Protein AF-W1WRI6-F1 (afdb_monomer_lite)

Sequence (90 aa):
MNSNPLFDYIYSNKESINHCYFIIPTEEFEEEAKKKAQYYYGSIQKFMYELQRYDIEPFLMSYDKLIDFCKKQAIDKVVVAGDIMSYHHE

InterPro domains:
  IPR036155 Cryptochrome/photolyase, N-terminal domain superfamily [SSF52425] (3-89)

Radius of gyration: 15.08 Å; chains: 1; bounding box: 38×30×35 Å

pLDDT: mean 84.93, std 14.1, range [37.56, 96.0]

Secondary structure (DSSP, 8-state):
-TT-HHHHHHHHHGGG-S----EEEE----GGGHHHHHHHHHHHHHHHHHHHTTT--PEEEEHHHHHHHHHHTT------PPPGGGG---

Foldseek 3Di:
DPPDVVVVVCVVCVVVDPDDAAADADDDDDPVCVVVVVVRVVVVVVVCVVCVVVVDDHHYYHPVCPVVVCVVVVPPDDDDPDDPVPPPPD

Structure (mmCIF, N/CA/C/O backbone):
data_AF-W1WRI6-F1
#
_entry.id   AF-W1WRI6-F1
#
loop_
_atom_site.group_PDB
_atom_site.id
_atom_site.type_symbol
_atom_site.label_atom_id
_atom_site.label_alt_id
_atom_site.label_comp_id
_atom_site.label_asym_id
_atom_site.label_entity_id
_atom_site.label_seq_id
_atom_site.pdbx_PDB_ins_code
_atom_site.Cartn_x
_atom_site.Cartn_y
_atom_site.Cartn_z
_atom_site.occupancy
_atom_site.B_iso_or_equiv
_atom_site.auth_seq_id
_atom_site.auth_comp_id
_atom_site.auth_asym_id
_atom_site.auth_atom_id
_atom_site.pdbx_PDB_model_num
ATOM 1 N N . MET A 1 1 ? -12.316 -3.326 -8.647 1.00 57.66 1 MET A N 1
ATOM 2 C CA . MET A 1 1 ? -12.293 -3.736 -7.226 1.00 57.66 1 MET A CA 1
ATOM 3 C C . MET A 1 1 ? -12.976 -5.066 -6.947 1.00 57.66 1 MET A C 1
ATOM 5 O O . MET A 1 1 ? -12.679 -5.631 -5.905 1.00 57.66 1 MET A O 1
ATOM 9 N N . ASN A 1 2 ? -13.847 -5.577 -7.828 1.00 51.97 2 ASN A N 1
ATOM 10 C CA . ASN A 1 2 ? -14.488 -6.876 -7.608 1.00 51.97 2 ASN A CA 1
ATOM 11 C C . ASN A 1 2 ? -13.437 -7.966 -7.335 1.00 51.97 2 ASN A C 1
ATOM 13 O O . ASN A 1 2 ? -12.521 -8.143 -8.138 1.00 51.97 2 ASN A O 1
ATOM 17 N N . SER A 1 3 ? -13.592 -8.643 -6.193 1.00 71.44 3 SER A N 1
ATOM 18 C CA . SER A 1 3 ? -12.786 -9.784 -5.741 1.00 71.44 3 SER A CA 1
ATOM 19 C C . SER A 1 3 ? -11.345 -9.473 -5.305 1.00 71.44 3 SER A C 1
ATOM 21 O O . SER A 1 3 ? -10.470 -10.315 -5.488 1.00 71.44 3 SER A O 1
ATOM 23 N N . ASN A 1 4 ? -11.066 -8.294 -4.729 1.00 79.50 4 ASN A N 1
ATOM 24 C CA . ASN A 1 4 ? -9.806 -8.076 -4.004 1.00 79.50 4 ASN A CA 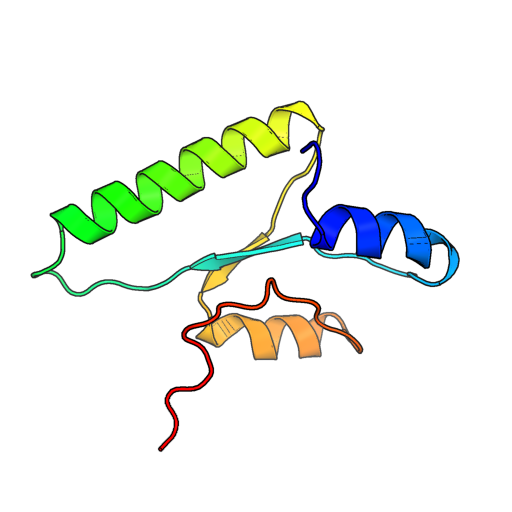1
ATOM 25 C C . ASN A 1 4 ? -9.960 -8.535 -2.536 1.00 79.50 4 ASN A C 1
ATOM 27 O O . ASN A 1 4 ? -10.649 -7.851 -1.772 1.00 79.50 4 ASN A O 1
ATOM 31 N N . PRO A 1 5 ? -9.267 -9.607 -2.104 1.00 85.56 5 PRO A N 1
ATOM 32 C CA . PRO A 1 5 ? -9.425 -10.158 -0.758 1.00 85.56 5 PRO A CA 1
ATOM 33 C C . PRO A 1 5 ? -9.071 -9.180 0.368 1.00 85.56 5 PRO A C 1
ATOM 35 O O . PRO A 1 5 ? -9.616 -9.292 1.464 1.00 85.56 5 PRO A O 1
ATOM 38 N N . LEU A 1 6 ? -8.180 -8.211 0.121 1.00 87.81 6 LEU A N 1
ATOM 39 C CA . LEU A 1 6 ? -7.853 -7.189 1.116 1.00 87.81 6 LEU A CA 1
ATOM 40 C C . LEU A 1 6 ? -9.034 -6.251 1.342 1.00 87.81 6 LEU A C 1
ATOM 42 O O . LEU A 1 6 ? -9.377 -5.974 2.487 1.00 87.81 6 LEU A O 1
ATOM 46 N N . PHE A 1 7 ? -9.690 -5.793 0.274 1.00 86.56 7 PHE A N 1
ATOM 47 C CA . PHE A 1 7 ? -10.866 -4.937 0.420 1.00 86.56 7 PHE A CA 1
ATOM 48 C C . PHE A 1 7 ? -12.037 -5.694 1.049 1.00 86.56 7 PHE A C 1
ATOM 50 O O . PHE A 1 7 ? -12.698 -5.143 1.929 1.00 86.56 7 PHE A O 1
ATOM 57 N N . ASP A 1 8 ? -12.230 -6.965 0.694 1.00 88.94 8 ASP A N 1
ATOM 58 C CA . ASP A 1 8 ? -13.252 -7.815 1.314 1.00 88.94 8 ASP A CA 1
ATOM 59 C C . ASP A 1 8 ? -12.987 -8.005 2.819 1.00 88.94 8 ASP A C 1
ATOM 61 O O . ASP A 1 8 ? -13.903 -7.895 3.642 1.00 88.94 8 ASP A O 1
ATOM 65 N N . TYR A 1 9 ? -11.721 -8.221 3.200 1.00 90.25 9 TYR A N 1
ATOM 66 C CA . TYR A 1 9 ? -11.301 -8.313 4.597 1.00 90.25 9 TYR A CA 1
ATOM 67 C C . TYR A 1 9 ? -11.594 -7.020 5.365 1.00 90.25 9 TYR A C 1
ATOM 69 O O . TYR A 1 9 ? -12.221 -7.061 6.426 1.00 90.25 9 TYR A O 1
ATOM 77 N N . ILE A 1 10 ? -11.180 -5.870 4.827 1.00 90.81 10 ILE A N 1
ATOM 78 C CA . ILE A 1 10 ? -11.405 -4.567 5.462 1.00 90.81 10 ILE A CA 1
ATOM 79 C C . ILE A 1 10 ? -12.905 -4.293 5.607 1.00 90.81 10 ILE A C 1
ATOM 81 O O . ILE A 1 10 ? -13.365 -3.957 6.696 1.00 90.81 10 ILE A O 1
ATOM 85 N N . TYR A 1 11 ? -13.694 -4.519 4.555 1.00 90.69 11 TYR A N 1
ATOM 86 C CA . TYR A 1 11 ? -15.139 -4.296 4.586 1.00 90.69 11 TYR A CA 1
ATOM 87 C C . TYR A 1 11 ? -15.859 -5.173 5.622 1.00 90.69 11 TYR A C 1
ATOM 89 O O . TYR A 1 11 ? -16.781 -4.708 6.303 1.00 90.69 11 TYR A O 1
ATOM 97 N N . SER A 1 12 ? -15.423 -6.427 5.764 1.00 93.19 12 SER A N 1
ATOM 98 C CA . SER A 1 12 ? -15.997 -7.389 6.714 1.00 93.19 12 SER A CA 1
ATOM 99 C C . SER A 1 12 ? -15.668 -7.063 8.172 1.00 93.19 12 SER A C 1
ATOM 101 O O . SER A 1 12 ? -16.422 -7.442 9.063 1.00 93.19 12 SER A O 1
ATOM 103 N N . ASN A 1 13 ? -14.570 -6.344 8.427 1.00 93.50 13 ASN A N 1
ATOM 104 C CA . ASN A 1 13 ? -14.100 -6.015 9.776 1.00 93.50 13 ASN A CA 1
ATOM 105 C C . ASN A 1 13 ? -14.264 -4.527 10.132 1.00 93.50 13 ASN A C 1
ATOM 107 O O . ASN A 1 13 ? -13.831 -4.120 11.208 1.00 93.50 13 ASN A O 1
ATOM 111 N N . LYS A 1 14 ? -14.891 -3.717 9.267 1.00 93.12 14 LYS A N 1
ATOM 112 C CA . LYS A 1 14 ? -14.941 -2.246 9.376 1.00 93.12 14 LYS A CA 1
ATOM 113 C C . LYS A 1 14 ? -15.381 -1.702 10.741 1.00 93.12 14 LYS A C 1
ATOM 115 O O . LYS A 1 14 ? -14.819 -0.717 11.192 1.00 93.12 14 LYS A O 1
ATOM 120 N N . GLU A 1 15 ? -16.305 -2.375 11.428 1.00 96.00 15 GLU A N 1
ATOM 121 C CA . GLU A 1 15 ? -16.811 -1.953 12.749 1.00 96.00 15 GLU A CA 1
ATOM 122 C C . GLU A 1 15 ? -15.749 -2.044 13.860 1.00 96.00 15 GLU A C 1
ATOM 124 O O . GLU A 1 15 ? -15.884 -1.427 14.910 1.00 96.00 15 GLU A O 1
ATOM 129 N N . SER A 1 16 ? -14.692 -2.829 13.639 1.00 94.06 16 SER A N 1
ATOM 130 C CA . SER A 1 16 ? -13.567 -2.999 14.568 1.00 94.06 16 SER A CA 1
ATOM 131 C C . SER A 1 16 ? -12.341 -2.160 14.195 1.00 94.06 16 SER A C 1
ATOM 133 O O . SER A 1 16 ? -11.339 -2.184 14.908 1.00 94.06 16 SER A O 1
ATOM 135 N N . ILE A 1 17 ? -12.398 -1.432 13.075 1.00 93.44 17 ILE A N 1
ATOM 136 C CA . ILE A 1 17 ? -11.271 -0.668 12.542 1.00 93.44 17 ILE A CA 1
ATOM 137 C C . ILE A 1 17 ? -11.456 0.804 12.911 1.00 93.44 17 ILE A C 1
ATOM 139 O O . ILE A 1 17 ? -12.292 1.499 12.343 1.00 93.44 17 ILE A O 1
ATOM 143 N N . ASN A 1 18 ? -10.634 1.291 13.842 1.00 92.81 18 ASN A N 1
ATOM 144 C CA . ASN A 1 18 ? -10.673 2.693 14.269 1.00 92.81 18 ASN A CA 1
ATOM 145 C C . ASN A 1 18 ? -10.111 3.643 13.201 1.00 92.81 18 ASN A C 1
ATOM 147 O O . ASN A 1 18 ? -10.671 4.707 12.965 1.00 92.81 18 ASN A O 1
ATOM 151 N N . HIS A 1 19 ? -8.984 3.274 12.587 1.00 91.12 19 HIS A N 1
ATOM 152 C CA . HIS A 1 19 ? -8.325 4.018 11.513 1.00 91.12 19 HIS A CA 1
ATOM 153 C C . HIS A 1 19 ? -7.765 3.023 10.496 1.00 91.12 19 HIS A C 1
ATOM 155 O O . HIS A 1 19 ? -7.213 1.990 10.875 1.00 91.12 19 HIS A O 1
ATOM 161 N N . CYS A 1 20 ? -7.899 3.331 9.206 1.00 92.38 20 CYS A N 1
ATOM 162 C CA . CYS A 1 20 ? -7.425 2.483 8.117 1.00 92.38 20 CYS A CA 1
ATOM 163 C C . CYS A 1 20 ? -6.556 3.302 7.166 1.00 92.38 20 CYS A C 1
ATOM 165 O O . CYS A 1 20 ? -6.987 4.342 6.674 1.00 92.38 20 CYS A O 1
ATOM 167 N N . TYR A 1 21 ? -5.358 2.801 6.871 1.00 92.69 21 TYR A N 1
ATOM 168 C CA . TYR A 1 21 ? -4.443 3.404 5.908 1.00 92.69 21 TYR A CA 1
ATOM 169 C C . TYR A 1 21 ? -4.265 2.451 4.738 1.00 92.69 21 TYR A C 1
ATOM 171 O O . TYR A 1 21 ? -3.951 1.276 4.929 1.00 92.69 21 TYR A O 1
ATOM 179 N N . PHE A 1 22 ? -4.451 2.960 3.525 1.00 92.31 22 PHE A N 1
ATOM 180 C CA . PHE A 1 22 ? -4.140 2.215 2.316 1.00 92.31 22 PHE A CA 1
ATOM 181 C C . PHE A 1 22 ? -2.763 2.648 1.820 1.00 92.31 22 PHE A C 1
ATOM 183 O O . PHE A 1 22 ? -2.550 3.824 1.535 1.00 92.31 22 PHE A O 1
ATOM 190 N N . ILE A 1 23 ? -1.810 1.719 1.785 1.00 91.75 23 ILE A N 1
ATOM 191 C CA . ILE A 1 23 ? -0.409 2.007 1.471 1.00 91.75 23 ILE A CA 1
ATOM 192 C C . ILE A 1 23 ? -0.013 1.202 0.239 1.00 91.75 23 ILE A C 1
ATOM 194 O O . ILE A 1 23 ? -0.223 -0.009 0.191 1.00 91.75 23 ILE A O 1
ATOM 198 N N . ILE A 1 24 ? 0.588 1.876 -0.737 1.00 91.19 24 ILE A N 1
ATOM 199 C CA . ILE A 1 24 ? 1.281 1.241 -1.853 1.00 91.19 24 ILE A CA 1
ATOM 200 C C . ILE A 1 24 ? 2.779 1.345 -1.553 1.00 91.19 24 ILE A C 1
ATOM 202 O O . ILE A 1 24 ? 3.353 2.432 -1.693 1.00 91.19 24 ILE A O 1
ATOM 206 N N . PRO A 1 25 ? 3.422 0.253 -1.107 1.00 88.38 25 PRO A N 1
ATOM 207 C CA . PRO A 1 25 ? 4.859 0.254 -0.920 1.00 88.38 25 PRO A CA 1
ATOM 208 C C . PRO A 1 25 ? 5.573 0.298 -2.281 1.00 88.38 25 PRO A C 1
ATOM 210 O O . PRO A 1 25 ? 5.138 -0.339 -3.243 1.00 88.38 25 PRO A O 1
ATOM 213 N N . THR A 1 26 ? 6.663 1.056 -2.382 1.00 89.62 26 THR A N 1
ATOM 214 C CA . THR A 1 26 ? 7.463 1.184 -3.604 1.00 89.62 26 THR A CA 1
ATOM 215 C C . THR A 1 26 ? 8.827 0.531 -3.473 1.00 89.62 26 THR A C 1
ATOM 217 O O . THR A 1 26 ? 9.536 0.762 -2.495 1.00 89.62 26 THR A O 1
ATOM 220 N N . GLU A 1 27 ? 9.216 -0.225 -4.494 1.00 86.88 27 GLU A N 1
ATOM 221 C CA . GLU A 1 27 ? 10.590 -0.685 -4.680 1.00 86.88 27 GLU A CA 1
ATOM 222 C C . GLU A 1 27 ? 11.460 0.405 -5.317 1.00 86.88 27 GLU A C 1
ATOM 224 O O . GLU A 1 27 ? 10.986 1.228 -6.112 1.00 86.88 27 GLU A O 1
ATOM 229 N N . GLU A 1 28 ? 12.744 0.386 -4.967 1.00 83.56 28 GLU A N 1
ATOM 230 C CA . GLU A 1 28 ? 13.788 1.144 -5.649 1.00 83.56 28 GLU A CA 1
ATOM 231 C C . GLU A 1 28 ? 14.496 0.232 -6.655 1.00 83.56 28 GLU A C 1
ATOM 233 O O . GLU A 1 28 ? 14.682 -0.962 -6.413 1.00 83.56 28 GLU A O 1
ATOM 238 N N . PHE A 1 29 ? 14.867 0.791 -7.804 1.00 85.00 29 PHE A N 1
ATOM 239 C CA . PHE A 1 29 ? 15.519 0.059 -8.886 1.00 85.00 29 PHE A CA 1
ATOM 240 C C . PHE A 1 29 ? 16.881 0.677 -9.178 1.00 85.00 29 PHE A C 1
ATOM 242 O O . PHE A 1 29 ? 16.999 1.898 -9.262 1.00 85.00 29 PHE A O 1
ATOM 249 N N . GLU A 1 30 ? 17.885 -0.170 -9.393 1.00 85.00 30 GLU A N 1
ATOM 250 C CA . GLU A 1 30 ? 19.198 0.255 -9.883 1.00 85.00 30 GLU A CA 1
ATOM 251 C C . GLU A 1 30 ? 19.121 0.745 -11.345 1.00 85.00 30 GLU A C 1
ATOM 253 O O . GLU A 1 30 ? 18.195 0.410 -12.099 1.00 85.00 30 GLU A O 1
ATOM 258 N N . GLU A 1 31 ? 20.102 1.549 -11.761 1.00 75.50 31 GLU A N 1
ATOM 259 C CA . GLU A 1 31 ? 20.144 2.229 -13.067 1.00 75.50 31 GLU A CA 1
ATOM 260 C C . GLU A 1 31 ? 20.109 1.260 -14.263 1.00 75.50 31 GLU A C 1
ATOM 262 O O . GLU A 1 31 ? 19.591 1.585 -15.337 1.00 75.50 31 GLU A O 1
ATOM 267 N N . GLU A 1 32 ? 20.614 0.046 -14.083 1.00 76.69 32 GLU A N 1
ATOM 268 C CA . GLU A 1 32 ? 20.653 -1.027 -15.071 1.00 76.69 32 GLU A CA 1
ATOM 269 C C . GLU A 1 32 ? 19.251 -1.598 -15.361 1.00 76.69 32 GLU A C 1
ATOM 271 O O . GLU A 1 32 ? 19.016 -2.188 -16.420 1.00 76.69 32 GLU A O 1
ATOM 276 N N . ALA A 1 33 ? 18.278 -1.374 -14.470 1.00 84.19 33 ALA A N 1
ATOM 277 C CA . ALA A 1 33 ? 16.930 -1.938 -14.534 1.00 84.19 33 ALA A CA 1
ATOM 278 C C . ALA A 1 33 ? 15.860 -0.969 -15.087 1.00 84.19 33 ALA A C 1
ATOM 280 O O . ALA A 1 33 ? 14.661 -1.194 -14.898 1.00 84.19 33 ALA A O 1
ATOM 281 N N . LYS A 1 34 ? 16.250 0.079 -15.830 1.00 85.50 34 LYS A N 1
ATOM 282 C CA . LYS A 1 34 ? 15.354 1.148 -16.339 1.00 85.50 34 LYS A CA 1
ATOM 283 C C . LYS A 1 34 ? 14.037 0.676 -16.954 1.00 85.50 34 LYS A C 1
ATOM 285 O O . LYS A 1 34 ? 12.985 1.230 -16.647 1.00 85.50 34 LYS A O 1
ATOM 290 N N . LYS A 1 35 ? 14.062 -0.351 -17.811 1.00 88.38 35 LYS A N 1
ATOM 291 C CA . LYS A 1 35 ? 12.832 -0.877 -18.438 1.00 88.38 35 LYS A CA 1
ATOM 292 C C . LYS A 1 35 ? 11.882 -1.510 -17.414 1.00 88.38 35 LYS A C 1
ATOM 294 O O . LYS A 1 35 ? 10.673 -1.312 -17.508 1.00 88.38 35 LYS A O 1
ATOM 299 N N . LYS A 1 36 ? 12.421 -2.241 -16.430 1.00 89.38 36 LYS A N 1
ATOM 300 C CA . LYS A 1 36 ? 11.642 -2.840 -15.334 1.00 89.38 36 LYS A CA 1
ATOM 301 C C . LYS A 1 36 ? 11.041 -1.742 -14.456 1.00 89.38 36 LYS A C 1
ATOM 303 O O . LYS A 1 36 ? 9.843 -1.781 -14.194 1.00 89.38 36 LYS A O 1
ATOM 308 N N . ALA A 1 37 ? 11.836 -0.730 -14.109 1.00 89.88 37 ALA A N 1
ATOM 309 C CA . ALA A 1 37 ? 11.385 0.429 -13.343 1.00 89.88 37 ALA A CA 1
ATOM 310 C C . ALA A 1 37 ? 10.239 1.179 -14.050 1.00 89.88 37 ALA A C 1
ATOM 312 O O . ALA A 1 37 ? 9.204 1.447 -13.447 1.00 89.88 37 ALA A O 1
ATOM 313 N N . GLN A 1 38 ? 10.368 1.452 -15.354 1.00 90.75 38 GLN A N 1
ATOM 314 C CA . GLN A 1 38 ? 9.310 2.099 -16.142 1.00 90.75 38 GLN A CA 1
ATOM 315 C C . GLN A 1 38 ? 8.002 1.301 -16.133 1.00 90.75 38 GLN A C 1
ATOM 317 O O . GLN A 1 38 ? 6.930 1.872 -15.932 1.00 90.75 38 GLN A O 1
ATOM 322 N N . TYR A 1 39 ? 8.080 -0.019 -16.328 1.00 91.31 39 TYR A N 1
ATOM 323 C CA . TYR A 1 39 ? 6.901 -0.881 -16.278 1.00 91.31 39 TYR A CA 1
ATOM 324 C C . TYR A 1 39 ? 6.265 -0.906 -14.879 1.00 91.31 39 TYR A C 1
ATOM 326 O O . TYR A 1 39 ? 5.041 -0.819 -14.750 1.00 91.31 39 TYR A O 1
ATOM 334 N N . TYR A 1 40 ? 7.092 -0.982 -13.836 1.00 91.75 40 TYR A N 1
ATOM 335 C CA . TYR A 1 40 ? 6.673 -0.975 -12.438 1.00 91.75 40 TYR A CA 1
ATOM 336 C C . TYR A 1 40 ? 5.920 0.311 -12.072 1.00 91.75 40 TYR A C 1
ATOM 338 O O . TYR A 1 40 ? 4.745 0.258 -11.703 1.00 91.75 40 TYR A O 1
ATOM 346 N N . TYR A 1 41 ? 6.542 1.479 -12.263 1.00 91.69 41 TYR A N 1
ATOM 347 C CA . TYR A 1 41 ? 5.913 2.763 -11.939 1.00 91.69 41 TYR A CA 1
ATOM 348 C C . TYR A 1 41 ? 4.707 3.063 -12.836 1.00 91.69 41 TYR A C 1
ATOM 350 O O . TYR A 1 41 ? 3.713 3.610 -12.361 1.00 91.69 41 TYR A O 1
ATOM 358 N N . GLY A 1 42 ? 4.732 2.634 -14.103 1.00 93.62 42 GLY A N 1
ATOM 359 C CA . GLY A 1 42 ? 3.566 2.720 -14.984 1.00 93.62 42 GLY A CA 1
ATOM 360 C C . GLY A 1 42 ? 2.383 1.879 -14.489 1.00 93.62 42 GLY A C 1
ATOM 361 O O . GLY A 1 42 ? 1.231 2.296 -14.613 1.00 93.62 42 GLY A O 1
ATOM 362 N N . SER A 1 43 ? 2.647 0.715 -13.891 1.00 92.06 43 SER A N 1
ATOM 363 C CA . SER A 1 43 ? 1.615 -0.137 -13.287 1.00 92.06 43 SER A CA 1
ATOM 364 C C . SER A 1 43 ? 1.038 0.487 -12.015 1.00 92.06 43 SER A C 1
ATOM 366 O O . SER A 1 43 ? -0.184 0.529 -11.865 1.00 92.06 43 SER A O 1
ATOM 368 N N . ILE A 1 44 ? 1.889 1.060 -11.154 1.00 92.25 44 ILE A N 1
ATOM 369 C CA . ILE A 1 44 ? 1.448 1.831 -9.979 1.00 92.25 44 ILE A CA 1
ATOM 370 C C . ILE A 1 44 ? 0.553 2.990 -10.405 1.00 92.2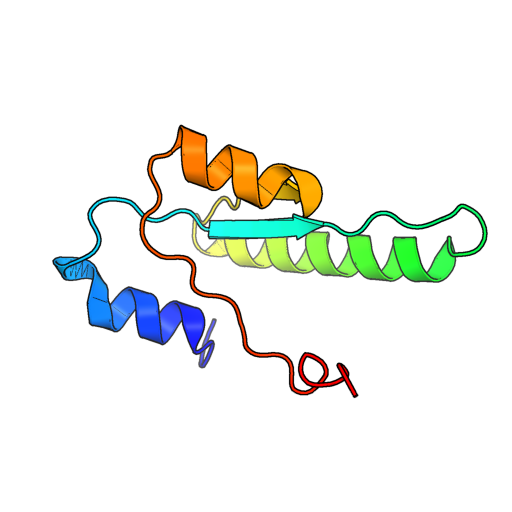5 44 ILE A C 1
ATOM 372 O O . ILE A 1 44 ? -0.531 3.153 -9.856 1.00 92.25 44 ILE A O 1
ATOM 376 N N . GLN A 1 45 ? 0.959 3.772 -11.406 1.00 92.25 45 GLN A N 1
ATOM 377 C CA . GLN A 1 45 ? 0.188 4.931 -11.853 1.00 92.25 45 GLN A CA 1
ATOM 378 C C . GLN A 1 45 ? -1.203 4.539 -12.371 1.00 92.25 45 GLN A C 1
ATOM 380 O O . GLN A 1 45 ? -2.189 5.205 -12.058 1.00 92.25 45 GLN A O 1
ATOM 385 N N . LYS A 1 46 ? -1.308 3.440 -13.128 1.00 92.81 46 LYS A N 1
ATOM 386 C CA . LYS A 1 46 ? -2.610 2.909 -13.564 1.00 92.81 46 LYS A CA 1
ATOM 387 C C . LYS A 1 46 ? -3.471 2.484 -12.378 1.00 92.81 46 LYS A C 1
ATOM 389 O O . LYS A 1 46 ? -4.665 2.757 -12.369 1.00 92.81 46 LYS A O 1
ATOM 394 N N . PHE A 1 47 ? -2.873 1.845 -11.375 1.00 90.38 47 PHE A N 1
ATOM 395 C CA . PHE A 1 47 ? -3.601 1.436 -10.179 1.00 90.38 47 PHE A CA 1
ATOM 396 C C . PHE A 1 47 ? -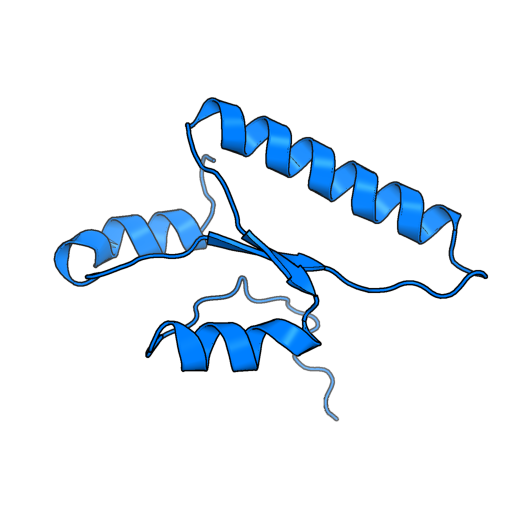4.080 2.640 -9.356 1.00 90.38 47 PHE A C 1
ATOM 398 O O . PHE A 1 47 ? -5.249 2.688 -8.987 1.00 90.38 47 PHE A O 1
ATOM 405 N N . MET A 1 48 ? -3.227 3.650 -9.161 1.00 91.88 48 MET A N 1
ATOM 406 C CA . MET A 1 48 ? -3.583 4.937 -8.546 1.00 91.88 48 MET A CA 1
ATOM 407 C C . MET A 1 48 ? -4.778 5.588 -9.248 1.00 91.88 48 MET A C 1
ATOM 409 O O . MET A 1 48 ? -5.719 6.023 -8.591 1.00 91.88 48 MET A O 1
ATOM 413 N N . TYR A 1 49 ? -4.763 5.615 -10.584 1.00 91.81 49 TYR A N 1
ATOM 414 C CA . TYR A 1 49 ? -5.862 6.170 -11.372 1.00 91.81 49 TYR A CA 1
ATOM 415 C C . TYR A 1 49 ? -7.175 5.415 -11.142 1.00 91.81 49 TYR A C 1
ATOM 417 O O . TYR A 1 49 ? -8.225 6.032 -10.984 1.00 91.81 49 TYR A O 1
ATOM 425 N N . GLU A 1 50 ? -7.131 4.084 -11.068 1.00 91.12 50 GLU A N 1
ATOM 426 C CA . GLU A 1 50 ? -8.324 3.300 -10.751 1.00 91.12 50 GLU A CA 1
ATOM 427 C C . GLU A 1 50 ? -8.829 3.550 -9.327 1.00 91.12 50 GLU A C 1
ATOM 429 O O . GLU A 1 50 ? -10.037 3.620 -9.143 1.00 91.12 50 GLU A O 1
ATOM 434 N N . LEU A 1 51 ? -7.950 3.729 -8.335 1.00 90.38 51 LEU A N 1
ATOM 435 C CA . LEU A 1 51 ? -8.339 4.048 -6.951 1.00 90.38 51 LEU A CA 1
ATOM 436 C C . LEU A 1 51 ? -9.007 5.419 -6.832 1.00 90.38 51 LEU A C 1
ATOM 438 O O . LEU A 1 51 ? -10.005 5.552 -6.124 1.00 90.38 51 LEU A O 1
ATOM 442 N N . GLN A 1 52 ? -8.513 6.407 -7.583 1.00 90.56 52 GLN A N 1
ATOM 443 C CA . GLN A 1 52 ? -9.085 7.751 -7.621 1.00 90.56 52 GLN A CA 1
ATOM 444 C C . GLN A 1 52 ? -10.558 7.738 -8.057 1.00 90.56 52 GLN A C 1
ATOM 446 O O . GLN A 1 52 ? -11.351 8.542 -7.583 1.00 90.56 52 GLN A O 1
ATOM 451 N N . ARG A 1 53 ? -10.963 6.790 -8.913 1.00 91.81 53 ARG A N 1
ATOM 452 C CA . ARG A 1 53 ? -12.368 6.631 -9.336 1.00 91.81 53 ARG A CA 1
ATOM 453 C C . ARG A 1 53 ? -13.313 6.208 -8.204 1.00 91.81 53 ARG A C 1
ATOM 455 O O . ARG A 1 53 ? -14.523 6.227 -8.409 1.00 91.81 53 ARG A O 1
ATOM 462 N N . TYR A 1 54 ? -12.770 5.794 -7.060 1.00 88.94 54 TYR A N 1
ATOM 463 C CA . TYR A 1 54 ? -13.505 5.408 -5.855 1.00 88.94 54 TYR A CA 1
ATOM 464 C C . TYR A 1 54 ? -13.181 6.328 -4.666 1.00 88.94 54 TYR A C 1
ATOM 466 O O . TYR A 1 54 ? -13.427 5.936 -3.528 1.00 88.94 54 TYR A O 1
ATOM 474 N N . ASP A 1 55 ? -12.595 7.507 -4.914 1.00 90.62 55 ASP A N 1
ATOM 475 C CA . ASP A 1 55 ? -12.175 8.468 -3.884 1.00 90.62 55 ASP A CA 1
ATOM 476 C C . ASP A 1 55 ? -11.211 7.874 -2.836 1.00 90.62 55 ASP A C 1
ATOM 478 O O . ASP A 1 55 ? -11.203 8.261 -1.667 1.00 90.62 55 ASP A O 1
ATOM 482 N N . ILE A 1 56 ? -10.377 6.913 -3.253 1.00 89.12 56 ILE A N 1
ATOM 483 C CA . ILE A 1 56 ? -9.333 6.330 -2.407 1.00 89.12 56 ILE A CA 1
ATOM 484 C C . ILE A 1 56 ? -7.989 6.964 -2.761 1.00 89.12 56 ILE A C 1
ATOM 486 O O . ILE A 1 56 ? -7.463 6.756 -3.855 1.00 89.12 56 ILE A O 1
ATOM 490 N N . GLU A 1 57 ? -7.398 7.669 -1.797 1.00 90.50 57 GLU A N 1
ATOM 491 C CA . GLU A 1 57 ? -6.048 8.225 -1.897 1.00 90.50 57 GLU A CA 1
ATOM 492 C C . GLU A 1 57 ? -5.056 7.380 -1.076 1.00 90.50 57 GLU A C 1
ATOM 494 O O . GLU A 1 57 ? -5.040 7.463 0.155 1.00 90.50 57 GLU A O 1
ATOM 499 N N . PRO A 1 58 ? -4.240 6.522 -1.719 1.00 92.12 58 PRO A N 1
ATOM 500 C CA . PRO A 1 58 ? -3.232 5.737 -1.016 1.00 92.12 58 PRO A CA 1
ATOM 501 C C . PRO A 1 58 ? -2.016 6.578 -0.618 1.00 92.12 58 PRO A C 1
ATOM 503 O O . PRO A 1 58 ? -1.598 7.500 -1.320 1.00 92.12 58 PRO A O 1
ATOM 506 N N . PHE A 1 59 ? -1.345 6.147 0.444 1.00 92.50 59 PHE A N 1
ATOM 507 C CA . PHE A 1 59 ? 0.008 6.586 0.755 1.00 92.50 59 PHE A CA 1
ATOM 508 C C . PHE A 1 59 ? 1.006 5.829 -0.119 1.00 92.50 59 PHE A C 1
ATOM 510 O O . PHE A 1 59 ? 1.054 4.600 -0.095 1.00 92.50 59 PHE A O 1
ATOM 517 N N . LEU A 1 60 ? 1.833 6.563 -0.858 1.00 92.00 60 LEU A N 1
ATOM 518 C CA . LEU A 1 60 ? 2.947 6.003 -1.616 1.00 92.00 60 LEU A CA 1
ATOM 519 C C . LEU A 1 60 ? 4.235 6.178 -0.807 1.00 92.00 60 LEU A C 1
ATOM 521 O O . LEU A 1 60 ? 4.624 7.305 -0.497 1.00 92.00 60 LEU A O 1
ATOM 525 N N . MET A 1 61 ? 4.894 5.081 -0.442 1.00 92.19 61 MET A N 1
ATO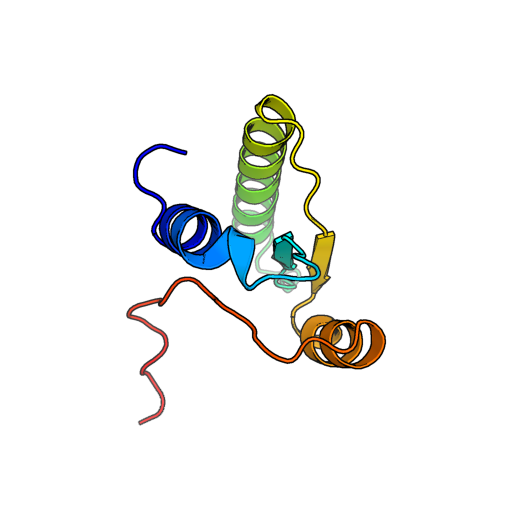M 526 C CA . MET A 1 61 ? 6.157 5.138 0.303 1.00 92.19 61 MET A CA 1
ATOM 527 C C . MET A 1 61 ? 7.024 3.920 0.029 1.00 92.19 61 MET A C 1
ATOM 529 O O . MET A 1 61 ? 6.515 2.865 -0.313 1.00 92.19 61 MET A O 1
ATOM 533 N N . SER A 1 62 ? 8.327 4.039 0.226 1.00 89.50 62 SER A N 1
ATOM 534 C CA . SER A 1 62 ? 9.262 2.925 0.106 1.00 89.50 62 SER A CA 1
ATOM 535 C C . SER A 1 62 ? 9.134 1.934 1.274 1.00 89.50 62 SER A C 1
ATOM 537 O O . SER A 1 62 ? 8.687 2.295 2.368 1.00 89.50 62 SER A O 1
ATOM 539 N N . TYR A 1 63 ? 9.496 0.666 1.045 1.00 85.50 63 TYR A N 1
ATOM 540 C CA . TYR A 1 63 ? 9.357 -0.407 2.046 1.00 85.50 63 TYR A CA 1
ATOM 541 C C . TYR A 1 63 ? 10.123 -0.138 3.351 1.00 85.50 63 TYR A C 1
ATOM 543 O O . TYR A 1 63 ? 9.628 -0.456 4.433 1.00 85.50 63 TYR A O 1
ATOM 551 N N . ASP A 1 64 ? 11.295 0.486 3.267 1.00 87.12 64 ASP A N 1
ATOM 552 C CA . ASP A 1 64 ? 12.114 0.906 4.411 1.00 87.12 64 ASP A CA 1
ATOM 553 C C . ASP A 1 64 ? 11.372 1.876 5.352 1.00 87.12 64 ASP A C 1
ATOM 555 O O . ASP A 1 64 ? 11.569 1.841 6.566 1.00 87.12 64 ASP A O 1
ATOM 559 N N . LYS A 1 65 ? 10.457 2.696 4.821 1.00 90.50 65 LYS A N 1
ATOM 560 C CA . LYS A 1 65 ? 9.672 3.670 5.598 1.00 90.50 65 LYS A CA 1
ATOM 561 C C . LYS A 1 65 ? 8.413 3.081 6.224 1.00 90.50 65 LYS A C 1
ATOM 563 O O . LYS A 1 65 ? 7.820 3.726 7.090 1.00 90.50 65 LYS A O 1
ATOM 568 N N . LEU A 1 66 ? 8.003 1.877 5.822 1.00 88.56 66 LEU A N 1
ATOM 569 C CA . LEU A 1 66 ? 6.744 1.275 6.259 1.00 88.56 66 LEU A CA 1
ATOM 570 C C . LEU A 1 66 ? 6.724 1.034 7.774 1.00 88.56 66 LEU A C 1
ATOM 572 O O . LEU A 1 66 ? 5.750 1.372 8.442 1.00 88.56 66 LEU A O 1
ATOM 576 N N . ILE A 1 67 ? 7.819 0.509 8.333 1.00 89.19 67 ILE A N 1
ATOM 577 C CA . ILE A 1 67 ? 7.929 0.232 9.775 1.00 89.19 67 ILE A CA 1
ATOM 578 C C . ILE A 1 67 ? 7.803 1.527 10.583 1.00 89.19 67 ILE A C 1
ATOM 580 O O . ILE A 1 67 ? 7.059 1.586 11.564 1.00 89.19 67 ILE A O 1
ATOM 584 N N . ASP A 1 68 ? 8.512 2.575 10.169 1.00 93.38 68 ASP A N 1
ATOM 585 C CA . ASP A 1 68 ? 8.484 3.865 10.853 1.00 93.38 68 ASP A CA 1
ATOM 586 C C . ASP A 1 68 ? 7.128 4.555 10.719 1.00 93.38 68 ASP A C 1
ATOM 588 O O . ASP A 1 68 ? 6.659 5.179 11.673 1.00 93.38 68 ASP A O 1
ATOM 592 N N . PHE A 1 69 ? 6.471 4.422 9.566 1.00 92.88 69 PHE A N 1
ATOM 593 C CA . PHE A 1 69 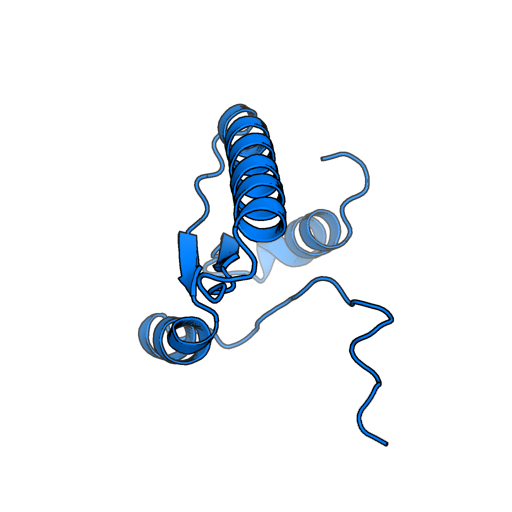? 5.106 4.894 9.374 1.00 92.88 69 PHE A CA 1
ATOM 594 C C . PHE A 1 69 ? 4.140 4.199 10.338 1.00 92.88 69 PHE A C 1
ATOM 596 O O . PHE A 1 69 ? 3.421 4.881 11.069 1.00 92.88 69 PHE A O 1
ATOM 603 N N . CYS A 1 70 ? 4.180 2.865 10.410 1.00 92.31 70 CYS A N 1
ATOM 604 C CA . CYS A 1 70 ? 3.329 2.088 11.311 1.00 92.31 70 CYS A CA 1
ATOM 605 C C . CYS A 1 70 ? 3.528 2.493 12.775 1.00 92.31 70 CYS A C 1
ATOM 607 O O . CYS A 1 70 ? 2.552 2.714 13.487 1.00 92.31 70 CYS A O 1
ATOM 609 N N . LYS A 1 71 ? 4.780 2.679 13.216 1.00 93.94 71 LYS A N 1
ATOM 610 C CA . LYS A 1 71 ? 5.080 3.161 14.575 1.00 93.94 71 LYS A CA 1
ATOM 611 C C . LYS A 1 71 ? 4.504 4.553 14.831 1.00 93.94 71 LYS A C 1
ATOM 613 O O . LYS A 1 71 ? 3.891 4.774 15.870 1.00 93.94 71 LYS A O 1
ATOM 618 N N . LYS A 1 72 ? 4.687 5.489 13.893 1.00 95.56 72 LYS A N 1
ATOM 619 C CA . LYS A 1 72 ? 4.210 6.877 14.024 1.00 95.56 72 LYS A CA 1
ATOM 620 C C . LYS A 1 72 ? 2.689 6.976 14.087 1.00 95.56 72 LYS A C 1
ATOM 622 O O . LYS A 1 72 ? 2.182 7.806 14.830 1.00 95.56 72 LYS A O 1
ATOM 627 N N . GLN A 1 73 ? 1.981 6.147 13.323 1.00 94.88 73 GLN A N 1
ATOM 628 C CA . GLN A 1 73 ? 0.515 6.118 13.300 1.00 94.88 73 GLN A CA 1
ATOM 629 C C . GLN A 1 73 ? -0.086 5.155 14.341 1.00 94.88 73 GLN A C 1
ATOM 631 O O . GLN A 1 73 ? -1.296 4.960 14.351 1.00 94.88 73 GLN A O 1
ATOM 636 N N . ALA A 1 74 ? 0.744 4.555 15.209 1.00 94.06 74 ALA A N 1
ATOM 637 C CA . ALA A 1 74 ? 0.337 3.557 16.201 1.00 94.06 74 ALA A CA 1
ATOM 638 C C . ALA A 1 74 ? -0.488 2.398 15.599 1.00 94.06 74 ALA A C 1
ATOM 640 O O . ALA A 1 74 ? -1.484 1.965 16.173 1.00 94.06 74 ALA A O 1
ATOM 641 N N . ILE A 1 75 ? -0.064 1.903 14.431 1.00 93.50 75 ILE A N 1
ATOM 642 C CA . ILE A 1 75 ? -0.705 0.781 13.737 1.00 93.50 75 ILE A CA 1
ATOM 643 C C . ILE A 1 75 ? -0.379 -0.520 14.465 1.00 93.50 75 ILE A C 1
ATOM 645 O O . ILE A 1 75 ? 0.786 -0.895 14.601 1.00 93.50 75 ILE A O 1
ATOM 649 N N . ASP A 1 76 ? -1.417 -1.223 14.897 1.00 91.75 76 ASP A N 1
ATOM 650 C CA . ASP A 1 76 ? -1.351 -2.510 15.586 1.00 91.75 76 ASP A CA 1
ATOM 651 C C . ASP A 1 76 ? -1.454 -3.703 14.623 1.00 91.75 76 ASP A C 1
ATOM 653 O O . ASP A 1 76 ? -0.948 -4.788 14.917 1.00 91.75 76 ASP A O 1
ATOM 657 N N . LYS A 1 77 ? -2.073 -3.503 13.452 1.00 91.50 77 LYS A N 1
ATOM 658 C CA . LYS A 1 77 ? -2.277 -4.546 12.447 1.00 91.50 77 LYS A CA 1
ATOM 659 C C . LYS A 1 77 ? -1.961 -4.079 11.031 1.00 91.50 77 LYS A C 1
ATOM 661 O O . LYS A 1 77 ? -2.517 -3.103 10.540 1.00 91.50 77 LYS A O 1
ATOM 666 N N . VAL A 1 78 ? -1.129 -4.857 10.338 1.00 90.00 78 VAL A N 1
ATOM 667 C CA . VAL A 1 78 ? -0.854 -4.698 8.904 1.00 90.00 78 VAL A CA 1
ATOM 668 C C . VAL A 1 78 ? -1.395 -5.916 8.164 1.00 90.00 78 VAL A C 1
ATOM 670 O O . VAL A 1 78 ? -1.136 -7.053 8.557 1.00 90.00 78 VAL A O 1
ATOM 673 N N . VAL A 1 79 ? -2.153 -5.679 7.095 1.00 89.62 79 VAL A N 1
ATOM 674 C CA . VAL A 1 79 ? -2.660 -6.727 6.203 1.00 89.62 79 VAL A CA 1
ATOM 675 C C . VAL A 1 79 ? -2.064 -6.486 4.823 1.00 89.62 79 VAL A C 1
ATOM 677 O O . VAL A 1 79 ? -2.195 -5.395 4.274 1.00 89.62 79 VAL A O 1
ATOM 680 N N . VAL A 1 80 ? -1.395 -7.496 4.276 1.00 86.88 80 VAL A N 1
ATOM 681 C CA . VAL A 1 80 ? -0.722 -7.441 2.973 1.00 86.88 80 VAL A CA 1
ATOM 682 C C . VAL A 1 80 ? -1.257 -8.581 2.116 1.00 86.88 80 VAL A C 1
ATOM 684 O O . VAL A 1 80 ? -1.628 -9.630 2.646 1.00 86.88 80 VAL A O 1
ATOM 687 N N . ALA A 1 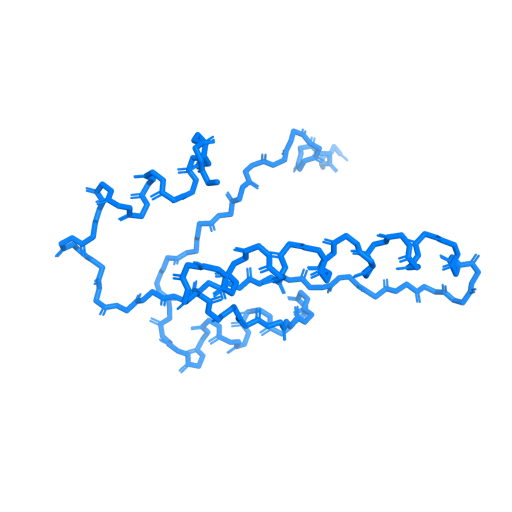81 ? -1.335 -8.384 0.799 1.00 80.38 81 ALA A N 1
ATOM 688 C CA . ALA A 1 81 ? -1.658 -9.477 -0.108 1.00 80.38 81 ALA A CA 1
ATOM 689 C C . ALA A 1 81 ? -0.573 -10.554 0.026 1.00 80.38 81 ALA A C 1
ATOM 691 O O . ALA A 1 81 ? 0.615 -10.248 -0.065 1.00 80.38 81 ALA A O 1
ATOM 692 N N . GLY A 1 82 ? -0.976 -11.798 0.278 1.00 70.38 82 GLY A N 1
ATOM 693 C CA . GLY A 1 82 ? -0.036 -12.911 0.292 1.00 70.38 82 GLY A CA 1
ATOM 694 C C . GLY A 1 82 ? 0.518 -13.123 -1.113 1.00 70.38 82 GLY A C 1
ATOM 695 O O . GLY A 1 82 ? -0.258 -13.360 -2.038 1.00 70.38 82 GLY A O 1
ATOM 696 N N . ASP A 1 83 ? 1.835 -13.036 -1.270 1.00 64.50 83 ASP A N 1
ATOM 697 C CA . ASP A 1 83 ? 2.518 -13.511 -2.468 1.00 64.50 83 ASP A CA 1
ATOM 698 C C . ASP A 1 83 ? 2.971 -14.959 -2.228 1.00 64.50 83 ASP A C 1
ATOM 700 O O . ASP A 1 83 ? 3.446 -15.318 -1.148 1.00 64.50 83 ASP A O 1
ATOM 704 N N . ILE A 1 84 ? 2.799 -15.812 -3.235 1.00 53.94 84 ILE A N 1
ATOM 705 C CA . ILE A 1 84 ? 3.215 -17.219 -3.191 1.00 53.94 84 ILE A CA 1
ATOM 706 C C . ILE A 1 84 ? 4.756 -17.303 -3.171 1.00 53.94 84 ILE A C 1
ATOM 708 O O . ILE A 1 84 ? 5.314 -18.284 -2.687 1.00 53.94 84 ILE A O 1
ATOM 712 N N . MET A 1 85 ? 5.455 -16.248 -3.613 1.00 51.91 85 MET A N 1
ATOM 713 C CA . MET A 1 85 ? 6.921 -16.164 -3.593 1.00 51.91 85 MET A CA 1
ATOM 714 C C . MET A 1 85 ? 7.530 -15.681 -2.261 1.00 51.91 85 MET A C 1
ATOM 716 O O . MET A 1 85 ? 8.752 -15.677 -2.127 1.00 51.91 85 MET A O 1
ATOM 720 N N . SER A 1 86 ? 6.726 -15.344 -1.243 1.00 44.78 86 SER A N 1
ATOM 721 C CA . SER A 1 86 ? 7.226 -14.924 0.083 1.00 44.78 86 SER A CA 1
ATOM 722 C C . SER A 1 86 ? 7.767 -16.070 0.958 1.00 44.78 86 SER A C 1
ATOM 724 O O . SER A 1 86 ? 8.172 -15.829 2.092 1.00 44.78 86 SER A O 1
ATOM 726 N N . TYR A 1 87 ? 7.778 -17.310 0.452 1.00 40.91 87 TYR A N 1
ATOM 727 C CA . TYR A 1 87 ? 8.269 -18.517 1.138 1.00 40.91 87 TYR A CA 1
ATOM 728 C C . TYR A 1 87 ? 9.595 -19.052 0.565 1.00 40.91 87 TYR A C 1
ATOM 730 O O . TYR A 1 87 ? 9.845 -20.254 0.575 1.00 40.91 87 TYR A O 1
ATOM 738 N N . HIS A 1 88 ? 10.482 -18.177 0.089 1.00 39.62 88 HIS A N 1
ATOM 739 C CA . HIS A 1 88 ? 11.873 -18.546 -0.201 1.00 39.62 88 HIS A CA 1
ATOM 740 C C . HIS A 1 88 ? 12.829 -17.908 0.814 1.00 39.62 88 HIS A C 1
ATOM 742 O O . HIS A 1 88 ? 13.683 -17.080 0.503 1.00 39.62 88 HIS A O 1
ATOM 748 N N . HIS A 1 89 ? 12.652 -18.307 2.070 1.00 38.34 89 HIS A N 1
ATOM 749 C CA . HIS A 1 89 ? 13.776 -18.532 2.972 1.00 38.34 89 HIS A CA 1
ATOM 750 C C . HIS A 1 89 ? 13.864 -20.046 3.174 1.00 38.34 89 HIS A C 1
ATOM 752 O O . HIS A 1 89 ? 13.207 -20.592 4.060 1.00 38.34 89 HIS A O 1
ATOM 758 N N . GLU A 1 90 ? 14.613 -20.707 2.290 1.00 37.56 90 GLU A N 1
ATOM 759 C CA . GLU A 1 90 ? 15.368 -21.912 2.655 1.00 37.56 90 GLU A CA 1
ATOM 760 C C . GLU A 1 90 ? 16.793 -21.488 3.019 1.00 37.56 90 GLU A C 1
ATOM 762 O O . GLU A 1 90 ? 17.324 -20.584 2.328 1.00 37.56 90 GLU A O 1
#

Organism: NCBI:txid408170